Protein AF-A0A7X8WSR8-F1 (afdb_monomer_lite)

Secondary structure (DSSP, 8-state):
-HHHHHHHHHHHHHHT-HHHHHHHHHHHHHHHHHHHHHHHHS-----HHHHHTS-GGGGHHHHHHHHHHHHHHHHHHHH-HHHHHHHHHHHHHHHHHHHHHHTGGG-------HHHHHHHHHHHHHHHHHHHH-------S-PPPPTHHHHHHHHHHHHH-

pLDDT: mean 84.61, std 9.64, range [49.31, 95.44]

Sequence (161 aa):
MPSQSAINNRLRSAVASPWVMATISFLVGTLCLAILTWATVGTMGFDRNHLATQPGWLWIGGLVGVVAMTTTVLLLPIIGALYSTALNLTAQVLTTMTIDQFGWFGVEIYEASAWRLVGALIVLSAALLAVVGGYRRPRLDHASPSPIWYLVGLGVGICFG

Foldseek 3Di:
DLVVLVVLLVQCVVVVHLLVSLVVVVVVVVVVVVVVCCVPVVDPDDDPVVVVPDDPCVVVLVVLVSLLSSLLSVLCVQLHNQLLVLLLQLLQLVLVQVCQCVVPPVHHRDNCDPVSVVVSVVSVVVSVCCNVVVPDDPDDPDPRHDCVSSVSSSVSSNSVD

Structure (mmCIF, N/CA/C/O backbone):
data_AF-A0A7X8WSR8-F1
#
_entry.id   AF-A0A7X8WSR8-F1
#
loop_
_atom_site.group_PDB
_atom_site.id
_atom_site.type_symbol
_atom_site.label_atom_id
_atom_site.label_alt_id
_atom_site.label_comp_id
_atom_site.label_asym_id
_atom_site.label_entity_id
_atom_site.label_seq_id
_atom_site.pdbx_PDB_ins_code
_atom_site.Cartn_x
_atom_site.Cartn_y
_atom_site.Cartn_z
_atom_site.occupancy
_atom_site.B_iso_or_equiv
_atom_site.auth_seq_id
_atom_site.auth_comp_id
_atom_site.auth_asym_id
_atom_site.auth_atom_id
_atom_site.pdbx_PDB_model_num
ATOM 1 N N . MET A 1 1 ? 2.398 6.515 -3.362 1.00 54.62 1 MET A N 1
ATOM 2 C CA . MET A 1 1 ? 3.412 7.339 -2.662 1.00 54.62 1 MET A CA 1
ATOM 3 C C . MET A 1 1 ? 4.745 7.308 -3.414 1.00 54.62 1 MET A C 1
ATOM 5 O O . MET A 1 1 ? 5.629 6.542 -3.045 1.00 54.62 1 MET A O 1
ATOM 9 N N . PRO A 1 2 ? 4.905 8.102 -4.490 1.00 68.19 2 PRO A N 1
ATOM 10 C CA . PRO A 1 2 ? 6.088 8.029 -5.358 1.00 68.19 2 PRO A CA 1
ATOM 11 C C . PRO A 1 2 ? 7.399 8.354 -4.625 1.00 68.19 2 PRO A C 1
ATOM 13 O O . PRO A 1 2 ? 8.418 7.719 -4.885 1.00 68.19 2 PRO A O 1
ATOM 16 N N . SER A 1 3 ? 7.364 9.271 -3.655 1.00 80.69 3 SER A N 1
ATOM 17 C CA . SER A 1 3 ? 8.500 9.603 -2.787 1.00 80.69 3 SER A CA 1
ATOM 18 C C . SER A 1 3 ? 8.951 8.412 -1.933 1.00 80.69 3 SER A C 1
ATOM 20 O O . SER A 1 3 ? 10.123 8.045 -1.961 1.00 80.69 3 SER A O 1
ATOM 22 N N . GLN A 1 4 ? 8.023 7.753 -1.233 1.00 79.19 4 GLN A N 1
ATOM 23 C CA . GLN A 1 4 ? 8.313 6.574 -0.410 1.00 79.19 4 GLN A CA 1
ATOM 24 C C . GLN A 1 4 ? 8.853 5.416 -1.258 1.00 79.19 4 GLN A C 1
ATOM 26 O O . GLN A 1 4 ? 9.846 4.791 -0.893 1.00 79.19 4 GLN A O 1
ATOM 31 N N . SER A 1 5 ? 8.255 5.161 -2.426 1.00 78.50 5 SER A N 1
ATOM 32 C CA . SER A 1 5 ? 8.746 4.143 -3.358 1.00 78.50 5 SER A CA 1
ATOM 33 C C . SER A 1 5 ? 10.152 4.462 -3.872 1.00 78.50 5 SER A C 1
ATOM 35 O O . SER A 1 5 ? 10.953 3.542 -4.023 1.00 78.50 5 SER A O 1
ATOM 37 N N . ALA A 1 6 ? 10.489 5.734 -4.111 1.00 82.94 6 ALA A N 1
ATOM 38 C CA . ALA A 1 6 ? 11.833 6.142 -4.521 1.00 82.94 6 ALA A CA 1
ATOM 39 C C . ALA A 1 6 ? 12.869 5.958 -3.397 1.00 82.94 6 ALA A C 1
ATOM 41 O O . ALA A 1 6 ? 13.939 5.398 -3.641 1.00 82.94 6 ALA A O 1
ATOM 42 N N . ILE A 1 7 ? 12.539 6.366 -2.166 1.00 88.12 7 ILE A N 1
ATOM 43 C CA . ILE A 1 7 ? 13.395 6.183 -0.981 1.00 88.12 7 ILE A CA 1
ATOM 44 C C . ILE A 1 7 ? 13.635 4.691 -0.725 1.00 88.12 7 ILE A C 1
ATOM 46 O O . ILE A 1 7 ? 14.783 4.257 -0.637 1.00 88.12 7 ILE A O 1
ATOM 50 N N . ASN A 1 8 ? 12.569 3.888 -0.699 1.00 88.12 8 ASN A N 1
ATOM 51 C CA . ASN A 1 8 ? 12.655 2.442 -0.502 1.00 88.12 8 ASN A CA 1
ATOM 52 C C . ASN A 1 8 ? 13.433 1.750 -1.626 1.00 88.12 8 ASN A C 1
ATOM 54 O O . ASN A 1 8 ? 14.170 0.806 -1.363 1.00 88.12 8 ASN A O 1
ATOM 58 N N . ASN A 1 9 ? 13.333 2.222 -2.873 1.00 86.31 9 ASN A N 1
ATOM 59 C CA . ASN A 1 9 ? 14.165 1.693 -3.954 1.00 86.31 9 ASN A CA 1
ATOM 60 C C . ASN A 1 9 ? 15.649 2.011 -3.755 1.00 86.31 9 ASN A C 1
ATOM 62 O O . ASN A 1 9 ? 16.481 1.136 -3.978 1.00 86.31 9 ASN A O 1
ATOM 66 N N . ARG A 1 10 ? 16.002 3.217 -3.293 1.00 89.94 10 ARG A N 1
ATOM 67 C CA . ARG A 1 10 ? 17.402 3.527 -2.961 1.00 89.94 10 ARG A CA 1
ATOM 68 C C . ARG A 1 10 ? 17.918 2.672 -1.809 1.00 89.94 10 ARG A C 1
ATOM 70 O O . ARG A 1 10 ? 19.016 2.134 -1.916 1.00 89.94 10 ARG A O 1
ATOM 77 N N . LEU A 1 11 ? 17.121 2.499 -0.755 1.00 89.94 11 LEU A N 1
ATOM 78 C CA . LEU A 1 11 ? 17.473 1.627 0.365 1.00 89.94 11 LEU A CA 1
ATOM 79 C C . LEU A 1 11 ? 17.640 0.174 -0.094 1.00 89.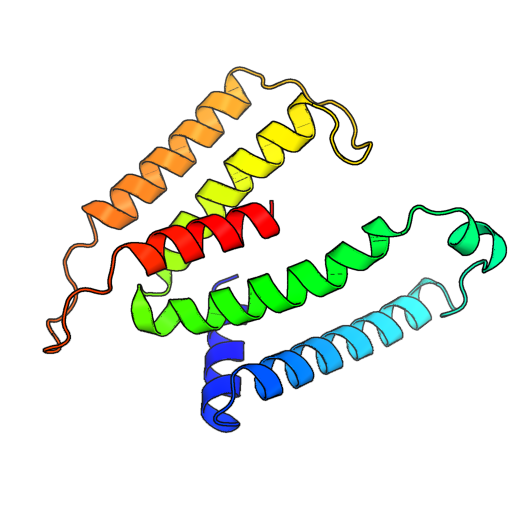94 11 LEU A C 1
ATOM 81 O O . LEU A 1 11 ? 18.632 -0.459 0.249 1.00 89.94 11 LEU A O 1
ATOM 85 N N . ARG A 1 12 ? 16.728 -0.328 -0.937 1.00 91.06 12 ARG A N 1
ATOM 86 C CA . ARG A 1 12 ? 16.826 -1.655 -1.564 1.00 91.06 12 ARG A CA 1
ATOM 87 C C . ARG A 1 12 ? 18.142 -1.824 -2.312 1.00 91.06 12 ARG A C 1
ATOM 89 O O . ARG A 1 12 ? 18.777 -2.861 -2.151 1.00 91.06 12 ARG A O 1
ATOM 96 N N . SER A 1 13 ? 18.541 -0.841 -3.117 1.00 90.62 13 SER A N 1
ATOM 97 C CA . SER A 1 13 ? 19.813 -0.891 -3.844 1.00 90.62 13 SER A CA 1
ATOM 98 C C . SER A 1 13 ? 21.017 -0.894 -2.902 1.00 90.62 13 SER A C 1
ATOM 100 O O . SER A 1 13 ? 21.976 -1.610 -3.163 1.00 90.62 13 SER A O 1
ATOM 102 N N . ALA A 1 14 ? 20.960 -0.148 -1.794 1.00 93.81 14 ALA A N 1
ATOM 103 C CA . ALA A 1 14 ? 22.043 -0.088 -0.812 1.00 93.81 14 ALA A CA 1
ATOM 104 C C . ALA A 1 14 ? 22.236 -1.406 -0.041 1.00 93.81 14 ALA A C 1
ATOM 106 O O . ALA A 1 14 ? 23.368 -1.789 0.236 1.00 93.81 14 ALA A O 1
ATOM 107 N N . VAL A 1 15 ? 21.148 -2.112 0.288 1.00 94.06 15 VAL A N 1
ATOM 108 C CA . VAL A 1 15 ? 21.195 -3.374 1.058 1.00 94.06 15 VAL A CA 1
ATOM 109 C C . VAL A 1 15 ? 21.126 -4.631 0.183 1.00 94.06 15 VAL A C 1
ATOM 111 O O . VAL A 1 15 ? 21.076 -5.741 0.707 1.00 94.06 15 VAL A O 1
ATOM 114 N N . ALA A 1 16 ? 21.072 -4.466 -1.144 1.00 91.25 16 ALA A N 1
ATOM 115 C CA . ALA A 1 16 ? 20.984 -5.522 -2.160 1.00 91.25 16 ALA A CA 1
ATOM 116 C C . ALA A 1 16 ? 19.861 -6.568 -1.953 1.00 91.25 16 ALA A C 1
ATOM 118 O O . ALA A 1 16 ? 19.887 -7.640 -2.555 1.00 91.25 16 ALA A O 1
ATOM 119 N N . SER A 1 17 ? 18.849 -6.273 -1.130 1.00 88.62 17 SER A N 1
ATOM 120 C CA . SER A 1 17 ? 17.766 -7.207 -0.807 1.00 88.62 17 SER A CA 1
ATOM 121 C C . SER A 1 17 ? 16.436 -6.478 -0.577 1.00 88.62 17 SER A C 1
ATOM 123 O O . SER A 1 17 ? 16.365 -5.575 0.262 1.00 88.62 17 SER A O 1
ATOM 125 N N . PRO A 1 18 ? 15.351 -6.862 -1.281 1.00 85.94 18 PRO A N 1
ATOM 126 C CA . PRO A 1 18 ? 14.026 -6.288 -1.052 1.00 85.94 18 PRO A CA 1
ATOM 127 C C . PRO A 1 18 ? 13.469 -6.654 0.331 1.00 85.94 18 PRO A C 1
ATOM 129 O O . PRO A 1 18 ? 12.771 -5.846 0.932 1.00 85.94 18 PRO A O 1
ATOM 132 N N . TRP A 1 19 ? 13.819 -7.825 0.869 1.00 89.75 19 TRP A N 1
ATOM 133 C CA . TRP A 1 19 ? 13.356 -8.277 2.182 1.00 89.75 19 TRP A CA 1
ATOM 134 C C . TRP A 1 19 ? 14.008 -7.486 3.314 1.00 89.75 19 TRP A C 1
ATOM 136 O O . TRP A 1 19 ? 13.316 -6.997 4.198 1.00 89.75 19 TRP A O 1
ATOM 146 N N . VAL A 1 20 ? 15.330 -7.284 3.245 1.00 91.69 20 VAL A N 1
ATOM 147 C CA . VAL A 1 20 ? 16.067 -6.486 4.242 1.00 91.69 20 VAL A CA 1
ATOM 148 C C . VAL A 1 20 ? 15.603 -5.032 4.214 1.00 91.69 20 VAL A C 1
ATOM 150 O O . VAL A 1 20 ? 15.383 -4.437 5.266 1.00 91.69 20 VAL A O 1
ATOM 153 N N . MET A 1 21 ? 15.384 -4.474 3.019 1.00 92.50 21 MET A N 1
ATOM 154 C CA . MET A 1 21 ? 14.807 -3.139 2.869 1.00 92.50 21 MET A CA 1
ATOM 155 C C . MET A 1 21 ? 13.430 -3.038 3.524 1.00 92.50 21 MET A C 1
ATOM 157 O O . MET A 1 21 ? 13.211 -2.114 4.304 1.00 92.50 21 MET A O 1
ATOM 161 N N . ALA A 1 22 ? 12.528 -3.989 3.253 1.00 89.88 22 ALA A N 1
ATOM 162 C CA . ALA A 1 22 ? 11.201 -3.992 3.856 1.00 89.88 22 ALA A CA 1
ATOM 163 C C . ALA A 1 22 ? 11.297 -4.056 5.386 1.00 89.88 22 ALA A C 1
ATOM 165 O O . ALA A 1 22 ? 10.700 -3.218 6.057 1.00 89.88 22 ALA A O 1
ATOM 166 N N . THR A 1 23 ? 12.116 -4.956 5.939 1.00 91.62 23 THR A N 1
ATOM 167 C CA . THR A 1 23 ? 12.337 -5.063 7.389 1.00 91.62 23 THR A CA 1
ATOM 168 C C . THR A 1 23 ? 12.813 -3.745 7.996 1.00 91.62 23 THR A C 1
ATOM 170 O O . THR A 1 23 ? 12.245 -3.305 8.992 1.00 91.62 23 THR A O 1
ATOM 173 N N . ILE A 1 24 ? 13.806 -3.079 7.395 1.00 92.88 24 ILE A N 1
ATOM 174 C CA . ILE A 1 24 ? 14.311 -1.790 7.892 1.00 92.88 24 ILE A CA 1
ATOM 175 C C . ILE A 1 24 ? 13.215 -0.721 7.832 1.00 92.88 24 ILE A C 1
ATOM 177 O O . ILE A 1 24 ? 12.981 -0.032 8.824 1.00 92.88 24 ILE A O 1
ATOM 181 N N . SER A 1 25 ? 12.515 -0.590 6.703 1.00 90.12 25 SER A N 1
ATOM 182 C CA . SER A 1 25 ? 11.472 0.426 6.541 1.00 90.12 25 SER A CA 1
ATOM 183 C C . SER A 1 25 ? 10.301 0.218 7.505 1.00 90.12 25 SER A C 1
ATOM 185 O O . SER A 1 25 ? 9.833 1.183 8.112 1.00 90.12 25 SER A O 1
ATOM 187 N N . PHE A 1 26 ? 9.851 -1.026 7.696 1.00 90.69 26 PHE A N 1
ATOM 188 C CA . PHE A 1 26 ? 8.804 -1.349 8.667 1.00 90.69 26 PHE A CA 1
ATOM 189 C C . PHE A 1 26 ? 9.283 -1.170 10.107 1.00 90.69 26 PHE A C 1
ATOM 191 O O . PHE A 1 26 ? 8.511 -0.682 10.927 1.00 90.69 26 PHE A O 1
ATOM 198 N N . LEU A 1 27 ? 10.540 -1.486 10.426 1.00 94.25 27 LEU A N 1
ATOM 199 C CA . LEU A 1 27 ? 11.098 -1.265 11.760 1.00 94.25 27 LEU A CA 1
ATOM 200 C C . LEU A 1 27 ? 11.146 0.228 12.103 1.00 94.25 27 LEU A C 1
ATOM 202 O O . LEU A 1 27 ? 10.655 0.625 13.155 1.00 94.25 27 LEU A O 1
ATOM 206 N N . VAL A 1 28 ? 11.673 1.063 11.203 1.00 94.31 28 VAL A N 1
ATOM 207 C CA . VAL A 1 28 ? 11.721 2.523 11.394 1.00 94.31 28 VAL A CA 1
ATOM 208 C C . VAL A 1 28 ? 10.310 3.098 11.530 1.00 94.31 28 VAL A C 1
ATOM 210 O O . VAL A 1 28 ? 10.057 3.893 12.434 1.00 94.31 28 VAL A O 1
ATOM 213 N N . GLY A 1 29 ? 9.373 2.659 10.681 1.00 91.94 29 GLY A N 1
ATOM 214 C CA . GLY A 1 29 ? 7.966 3.048 10.781 1.00 91.94 29 GLY A CA 1
ATOM 215 C C . GLY A 1 29 ? 7.331 2.630 12.109 1.00 91.94 29 GLY A C 1
ATOM 216 O O . GLY A 1 29 ? 6.670 3.441 12.749 1.00 91.94 29 GLY A O 1
ATOM 217 N N . THR A 1 30 ? 7.593 1.405 12.566 1.00 93.12 30 THR A N 1
ATOM 218 C CA . THR A 1 30 ? 7.077 0.868 13.835 1.00 93.12 30 THR A CA 1
ATOM 219 C C . THR A 1 30 ? 7.637 1.624 15.035 1.00 93.12 30 THR A C 1
ATOM 221 O O . THR A 1 30 ? 6.882 1.960 15.940 1.00 93.12 30 THR A O 1
ATOM 224 N N . LEU A 1 31 ? 8.934 1.944 15.043 1.00 95.44 31 LEU A N 1
ATOM 225 C CA . LEU A 1 31 ? 9.552 2.737 16.111 1.00 95.44 31 LEU A CA 1
ATOM 226 C C . LEU A 1 31 ? 8.980 4.157 16.158 1.00 95.44 31 LEU A C 1
ATOM 228 O O . LEU A 1 31 ? 8.655 4.650 17.234 1.00 95.44 31 LEU A O 1
ATOM 232 N N . CYS A 1 32 ? 8.812 4.795 14.997 1.00 95.00 32 CYS A N 1
ATOM 233 C CA . CYS A 1 32 ? 8.180 6.109 14.906 1.00 95.00 32 CYS A CA 1
ATOM 234 C C . CYS A 1 32 ? 6.744 6.070 15.450 1.00 95.00 32 CYS A C 1
ATOM 236 O O . CYS A 1 32 ? 6.384 6.883 16.300 1.00 95.00 32 CYS A O 1
ATOM 238 N N . LEU A 1 33 ? 5.950 5.079 15.027 1.00 92.56 33 LEU A N 1
ATOM 239 C CA . LEU A 1 33 ? 4.593 4.873 15.530 1.00 92.56 33 LEU A CA 1
ATOM 240 C C . LEU A 1 33 ? 4.580 4.624 17.039 1.00 92.56 33 LEU A C 1
ATOM 242 O O . LEU A 1 33 ? 3.793 5.252 17.730 1.00 92.56 33 LEU A O 1
ATOM 246 N N . ALA A 1 34 ? 5.478 3.794 17.570 1.00 93.56 34 ALA A N 1
ATOM 247 C CA . ALA A 1 34 ? 5.564 3.530 19.003 1.00 93.56 34 ALA A CA 1
ATOM 248 C C . ALA A 1 34 ? 5.846 4.810 19.809 1.00 93.56 34 ALA A C 1
ATOM 250 O O . ALA A 1 34 ? 5.191 5.056 20.823 1.00 93.56 34 ALA A O 1
ATOM 251 N N . ILE A 1 35 ? 6.772 5.655 19.339 1.00 94.75 35 ILE A N 1
ATOM 252 C CA . ILE A 1 35 ? 7.067 6.955 19.960 1.00 94.75 35 ILE A CA 1
ATOM 253 C C . ILE A 1 35 ? 5.834 7.860 19.916 1.00 94.75 35 ILE A C 1
ATOM 255 O O . ILE A 1 35 ? 5.473 8.442 20.936 1.00 94.75 35 ILE A O 1
ATOM 259 N N . LEU A 1 36 ? 5.169 7.964 18.762 1.00 94.38 36 LEU A N 1
ATOM 260 C CA . LEU A 1 36 ? 3.973 8.794 18.607 1.00 94.38 36 LEU A CA 1
ATOM 261 C C . LEU A 1 36 ? 2.815 8.299 19.479 1.00 94.38 36 LEU A C 1
ATOM 263 O O . LEU A 1 36 ? 2.162 9.107 20.135 1.00 94.38 36 LEU A O 1
ATOM 267 N N . THR A 1 37 ? 2.580 6.989 19.541 1.00 93.88 37 THR A N 1
ATOM 268 C CA . THR A 1 37 ? 1.571 6.382 20.418 1.00 93.88 37 THR A CA 1
ATOM 269 C C . THR A 1 37 ? 1.875 6.693 21.875 1.00 93.88 37 THR A C 1
ATOM 271 O O . THR A 1 37 ? 0.990 7.137 22.599 1.00 93.88 37 THR A O 1
ATOM 274 N N . TRP A 1 38 ? 3.126 6.539 22.308 1.00 94.12 38 TRP A N 1
ATOM 275 C CA . TRP A 1 38 ? 3.502 6.879 23.676 1.00 94.12 38 TRP A CA 1
ATOM 276 C C . TRP A 1 38 ? 3.340 8.378 23.965 1.00 94.12 38 TRP A C 1
ATOM 278 O O . TRP A 1 38 ? 2.791 8.738 24.999 1.00 94.12 38 TRP A O 1
ATOM 288 N N . ALA A 1 39 ? 3.732 9.254 23.038 1.00 94.62 39 ALA A N 1
ATOM 289 C CA . ALA A 1 39 ? 3.618 10.703 23.203 1.00 94.62 39 ALA A CA 1
ATOM 290 C C . ALA A 1 39 ? 2.163 11.210 23.222 1.00 94.62 39 ALA A C 1
ATOM 292 O O . ALA A 1 39 ? 1.884 12.229 23.848 1.00 94.62 39 ALA A O 1
ATOM 293 N N . THR A 1 40 ? 1.245 10.527 22.532 1.00 93.00 40 THR A N 1
ATOM 294 C CA . THR A 1 40 ? -0.163 10.953 22.397 1.00 93.00 40 THR A CA 1
ATOM 295 C C . THR A 1 40 ? -1.102 10.260 23.380 1.00 93.00 40 THR A C 1
ATOM 297 O O . THR A 1 40 ? -1.992 10.903 23.927 1.00 93.00 40 THR A O 1
ATOM 300 N N . VAL A 1 41 ? -0.909 8.962 23.620 1.00 91.50 41 VAL A N 1
ATOM 301 C CA . VAL A 1 41 ? -1.777 8.123 24.465 1.00 91.50 41 VAL A CA 1
ATOM 302 C C . VAL A 1 41 ? -1.164 7.898 25.854 1.00 91.50 41 VAL A C 1
ATOM 304 O O . VAL A 1 41 ? -1.870 7.547 26.795 1.00 91.50 41 VAL A O 1
ATOM 307 N N . GLY A 1 42 ? 0.149 8.089 26.018 1.00 87.06 42 GLY A N 1
ATOM 308 C CA . GLY A 1 42 ? 0.861 7.895 27.289 1.00 87.06 42 GLY A CA 1
ATOM 309 C C . GLY A 1 42 ? 1.156 6.432 27.640 1.00 87.06 42 GLY A C 1
ATOM 310 O O . GLY A 1 42 ? 1.868 6.155 28.604 1.00 87.06 42 GLY A O 1
ATOM 311 N N . THR A 1 43 ? 0.640 5.475 26.866 1.00 85.12 43 THR A N 1
ATOM 312 C CA . THR A 1 43 ? 0.814 4.038 27.096 1.00 85.12 43 THR A CA 1
ATOM 313 C C . THR A 1 43 ? 0.887 3.276 25.775 1.00 85.12 43 THR A C 1
ATOM 315 O O . THR A 1 43 ? 0.229 3.630 24.802 1.00 85.12 43 THR A O 1
ATOM 318 N N . MET A 1 44 ? 1.702 2.217 25.748 1.00 80.38 44 MET A N 1
ATOM 319 C CA . MET A 1 44 ? 1.707 1.211 24.672 1.00 80.38 44 MET A CA 1
ATOM 320 C C . MET A 1 44 ? 0.820 0.002 25.014 1.00 80.38 44 MET A C 1
ATOM 322 O O . MET A 1 44 ? 0.713 -0.942 24.233 1.00 80.38 44 MET A O 1
ATOM 326 N N . GLY A 1 45 ? 0.236 -0.006 26.215 1.00 77.19 45 GLY A N 1
ATOM 327 C CA . GLY A 1 45 ? -0.652 -1.059 26.673 1.00 77.19 45 GLY A CA 1
ATOM 328 C C . GLY A 1 45 ? -2.008 -0.978 25.984 1.00 77.19 45 GLY A C 1
ATOM 329 O O . GLY A 1 45 ? -2.569 0.098 25.808 1.00 77.19 45 GLY A O 1
ATOM 330 N N . PHE A 1 46 ? -2.540 -2.141 25.639 1.00 81.38 46 PHE A N 1
ATOM 331 C CA . PHE A 1 46 ? -3.905 -2.330 25.163 1.00 81.38 46 PHE A CA 1
ATOM 332 C C . PHE A 1 46 ? -4.658 -3.230 26.146 1.00 81.38 46 PHE A C 1
ATOM 334 O O . PHE A 1 46 ? -4.048 -4.034 26.860 1.00 81.38 46 PHE A O 1
ATOM 341 N N . ASP A 1 47 ? -5.985 -3.114 26.177 1.00 85.50 47 ASP A N 1
ATOM 342 C CA . ASP A 1 47 ? -6.819 -4.035 26.943 1.00 85.50 47 ASP A CA 1
ATOM 343 C C . ASP A 1 47 ? -6.747 -5.434 26.312 1.00 85.50 47 ASP A C 1
ATOM 345 O O . ASP A 1 47 ? -7.276 -5.693 25.227 1.00 85.50 47 ASP A O 1
ATOM 349 N N . ARG A 1 48 ? -6.053 -6.345 27.001 1.00 84.62 48 ARG A N 1
ATOM 350 C CA . ARG A 1 48 ? -5.848 -7.726 26.549 1.00 84.62 48 ARG A CA 1
ATOM 351 C C . ARG A 1 48 ? -7.163 -8.491 26.433 1.00 84.62 48 ARG A C 1
ATOM 353 O O . ARG A 1 48 ? -7.280 -9.329 25.544 1.00 84.62 48 ARG A O 1
ATOM 360 N N . ASN A 1 49 ? -8.136 -8.196 27.296 1.00 86.38 49 ASN A N 1
ATOM 361 C CA . ASN A 1 49 ? -9.430 -8.872 27.287 1.00 86.38 49 ASN A CA 1
ATOM 362 C C . ASN A 1 49 ? -10.252 -8.431 26.079 1.00 86.38 49 ASN A C 1
ATOM 364 O O . ASN A 1 49 ? -10.867 -9.265 25.422 1.00 86.38 49 ASN A O 1
ATOM 368 N N . HIS A 1 50 ? -10.205 -7.140 25.749 1.00 86.75 50 HIS A N 1
ATOM 369 C CA . HIS A 1 50 ? -10.851 -6.625 24.548 1.00 86.75 50 HIS A CA 1
ATOM 370 C C . HIS A 1 50 ? -10.191 -7.150 23.269 1.00 86.75 50 HIS A C 1
ATOM 372 O O . HIS A 1 50 ? -10.879 -7.522 22.328 1.00 86.75 50 HIS A O 1
ATOM 378 N N . LEU A 1 51 ? -8.859 -7.228 23.222 1.00 86.62 51 LEU A N 1
ATOM 379 C CA . LEU A 1 51 ? -8.157 -7.722 22.038 1.00 86.62 51 LEU A CA 1
ATOM 380 C C . LEU A 1 51 ? -8.414 -9.217 21.784 1.00 86.62 51 LEU A C 1
ATOM 382 O O . LEU A 1 51 ? -8.502 -9.636 20.633 1.00 86.62 51 LEU A O 1
ATOM 386 N N . ALA A 1 52 ? -8.561 -10.015 22.847 1.00 85.81 52 ALA A N 1
ATOM 387 C CA . ALA A 1 52 ? -8.829 -11.449 22.747 1.00 85.81 52 ALA A CA 1
ATOM 388 C C . ALA A 1 52 ? -10.210 -11.780 22.152 1.00 85.81 52 ALA A C 1
ATOM 390 O O . ALA A 1 52 ? -10.406 -12.895 21.672 1.00 85.81 52 ALA A O 1
ATOM 391 N N . THR A 1 53 ? -11.159 -10.837 22.172 1.00 89.12 53 THR A N 1
ATOM 392 C CA . THR A 1 53 ? -12.492 -11.015 21.575 1.00 89.12 53 THR A CA 1
ATOM 393 C C . THR A 1 53 ? -12.577 -10.523 20.131 1.00 89.12 53 THR A C 1
ATOM 395 O O . THR A 1 53 ? -13.582 -10.774 19.465 1.00 89.12 53 THR A O 1
ATOM 398 N N . GLN A 1 54 ? -11.534 -9.860 19.620 1.00 89.19 54 GLN A N 1
ATOM 399 C CA . GLN A 1 54 ? -11.495 -9.385 18.240 1.00 89.19 54 GLN A CA 1
ATOM 400 C C . GLN A 1 54 ? -11.184 -10.519 17.256 1.00 89.19 54 GLN A C 1
ATOM 402 O O . GLN A 1 54 ? -10.430 -11.445 17.575 1.00 89.19 54 GLN A O 1
ATOM 407 N N . PRO A 1 55 ? -11.727 -10.465 16.030 1.00 88.19 55 PRO A N 1
ATOM 408 C CA . PRO A 1 55 ? -11.517 -11.530 15.069 1.00 88.19 55 PRO A CA 1
ATOM 409 C C . PRO A 1 55 ? -10.075 -11.546 14.539 1.00 88.19 55 PRO A C 1
ATOM 411 O O . PRO A 1 55 ? -9.455 -10.517 14.281 1.00 88.19 55 PRO A O 1
ATOM 414 N N . GLY A 1 56 ? -9.532 -12.747 14.323 1.00 84.38 56 GLY A N 1
ATOM 415 C CA . GLY A 1 56 ? -8.120 -12.930 13.960 1.00 84.38 56 GLY A CA 1
ATOM 416 C C . GLY A 1 56 ? -7.701 -12.306 12.620 1.00 84.38 56 GLY A C 1
ATOM 417 O O . GLY A 1 56 ? -6.513 -12.083 12.396 1.00 84.38 56 GLY A O 1
ATOM 418 N N . TRP A 1 57 ? -8.648 -11.981 11.735 1.00 85.25 57 TRP A N 1
ATOM 419 C CA . TRP A 1 57 ? -8.336 -11.347 10.453 1.00 85.25 57 TRP A CA 1
ATOM 420 C C . TRP A 1 57 ? -7.809 -9.912 10.599 1.00 85.25 57 TRP A C 1
ATOM 422 O O . TRP A 1 57 ? -7.134 -9.444 9.684 1.00 85.25 57 TRP A O 1
ATOM 432 N N . LEU A 1 58 ? -8.011 -9.237 11.742 1.00 85.56 58 LEU A N 1
ATOM 433 C CA . LEU A 1 58 ? -7.439 -7.901 11.993 1.00 85.56 58 LEU A CA 1
ATOM 434 C C . LEU A 1 58 ? -5.908 -7.897 11.848 1.00 85.56 58 LEU A C 1
ATOM 436 O O . LEU A 1 58 ? -5.318 -6.921 11.388 1.00 85.56 58 LEU A O 1
ATOM 440 N N . TRP A 1 59 ? -5.260 -9.012 12.184 1.00 85.00 59 TRP A N 1
ATOM 441 C CA . TRP A 1 59 ? -3.805 -9.161 12.112 1.00 85.00 59 TRP A CA 1
ATOM 442 C C . TRP A 1 59 ? -3.278 -9.310 10.681 1.00 85.00 59 TRP A C 1
ATOM 444 O O . TRP A 1 59 ? -2.091 -9.093 10.428 1.00 85.00 59 TRP A O 1
ATOM 454 N N . ILE A 1 60 ? -4.150 -9.642 9.726 1.00 87.50 60 ILE A N 1
ATOM 455 C CA . ILE A 1 60 ? -3.780 -9.833 8.320 1.00 87.50 60 ILE A CA 1
ATOM 456 C C . ILE A 1 60 ? -3.385 -8.499 7.673 1.00 87.50 60 ILE A C 1
ATOM 458 O O . ILE A 1 60 ? -2.536 -8.492 6.783 1.00 87.50 60 ILE A O 1
ATOM 462 N N . GLY A 1 61 ? -3.901 -7.364 8.161 1.00 83.94 61 GLY A N 1
ATOM 463 C CA . GLY A 1 61 ? -3.587 -6.041 7.610 1.00 83.94 61 GLY A CA 1
ATOM 464 C C . GLY A 1 61 ? -2.083 -5.738 7.574 1.00 83.94 61 GLY A C 1
ATOM 465 O O . GLY A 1 61 ? -1.570 -5.246 6.568 1.00 83.94 61 GLY A O 1
ATOM 466 N N . GLY A 1 62 ? -1.345 -6.121 8.622 1.00 83.38 62 GLY A N 1
ATOM 467 C CA . GLY A 1 62 ? 0.113 -5.963 8.661 1.00 83.38 62 GLY A CA 1
ATOM 468 C C . GLY A 1 62 ? 0.832 -6.812 7.606 1.00 83.38 62 GLY A C 1
ATOM 469 O O . GLY A 1 62 ? 1.727 -6.321 6.918 1.00 83.38 62 GLY A O 1
ATOM 470 N N . LEU A 1 63 ? 0.406 -8.068 7.428 1.00 85.38 63 LEU A N 1
ATOM 471 C CA . LEU A 1 63 ? 0.970 -8.978 6.423 1.00 85.38 63 LEU A CA 1
ATOM 472 C C . LEU A 1 63 ? 0.712 -8.476 4.999 1.00 85.38 63 LEU A C 1
ATOM 474 O O . LEU A 1 63 ? 1.628 -8.447 4.173 1.00 85.38 63 LEU A O 1
ATOM 478 N N . VAL A 1 64 ? -0.517 -8.031 4.729 1.00 85.75 64 VAL A N 1
ATOM 479 C CA . VAL A 1 64 ? -0.913 -7.451 3.440 1.00 85.75 64 VAL A CA 1
ATOM 480 C C . VAL A 1 64 ? -0.070 -6.214 3.133 1.00 85.75 64 VAL A C 1
ATOM 482 O O . VAL A 1 64 ? 0.470 -6.103 2.032 1.00 85.75 64 VAL A O 1
ATOM 485 N N . GLY A 1 65 ? 0.154 -5.346 4.125 1.00 85.00 65 GLY A N 1
ATOM 486 C CA . GLY A 1 65 ? 1.020 -4.175 3.989 1.00 85.00 65 GLY A CA 1
ATOM 487 C C . GLY A 1 65 ? 2.454 -4.523 3.574 1.00 85.00 65 GLY A C 1
ATOM 488 O O . GLY A 1 65 ? 3.006 -3.885 2.673 1.00 85.00 65 GLY A O 1
ATOM 489 N N . VAL A 1 66 ? 3.057 -5.557 4.174 1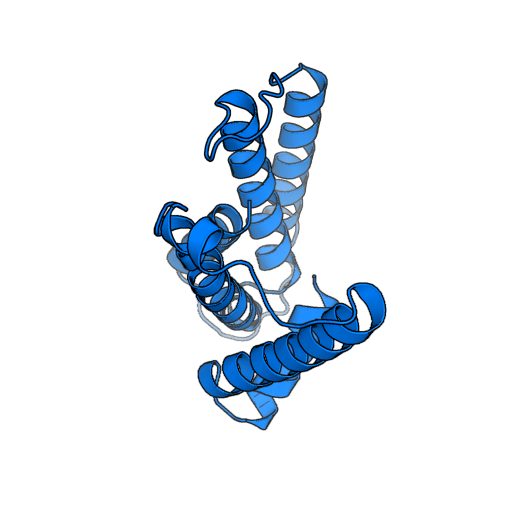.00 85.19 66 VAL A N 1
ATOM 490 C CA . VAL A 1 66 ? 4.425 -6.003 3.837 1.00 85.19 66 VAL A CA 1
ATOM 491 C C . VAL A 1 66 ? 4.511 -6.503 2.394 1.00 85.19 66 VAL A C 1
ATOM 493 O O . VAL A 1 66 ? 5.411 -6.094 1.648 1.00 85.19 66 VAL A O 1
ATOM 496 N N . VAL A 1 67 ? 3.571 -7.357 1.980 1.00 85.50 67 VAL A N 1
ATOM 497 C CA . VAL A 1 67 ? 3.529 -7.912 0.617 1.00 85.50 67 VAL A CA 1
ATOM 498 C C . VAL A 1 67 ? 3.318 -6.796 -0.403 1.00 85.50 67 VAL A C 1
ATOM 500 O O . VAL A 1 67 ? 4.059 -6.699 -1.387 1.00 85.50 67 VAL A O 1
ATOM 503 N N . ALA A 1 68 ? 2.359 -5.911 -0.151 1.00 82.38 68 ALA A N 1
ATOM 504 C CA . ALA A 1 68 ? 1.986 -4.854 -1.075 1.00 82.38 68 ALA A CA 1
ATOM 505 C C . ALA A 1 68 ? 3.103 -3.800 -1.224 1.00 82.38 68 ALA A C 1
ATOM 507 O O . ALA A 1 68 ? 3.434 -3.385 -2.344 1.00 82.38 68 ALA A O 1
ATOM 508 N N . MET A 1 69 ? 3.770 -3.425 -0.125 1.00 84.12 69 MET A N 1
ATOM 509 C CA . MET A 1 69 ? 4.926 -2.524 -0.161 1.00 84.12 69 MET A CA 1
ATOM 510 C C . MET A 1 69 ? 6.103 -3.139 -0.925 1.00 84.12 69 MET A C 1
ATOM 512 O O . MET A 1 69 ? 6.656 -2.493 -1.821 1.00 84.12 69 MET A O 1
ATOM 516 N N . THR A 1 70 ? 6.487 -4.373 -0.591 1.00 85.00 70 THR A N 1
ATOM 517 C CA . THR A 1 70 ? 7.619 -5.053 -1.241 1.00 85.00 70 THR A CA 1
ATOM 518 C C . THR A 1 70 ? 7.380 -5.163 -2.741 1.00 85.00 70 THR A C 1
ATOM 520 O O . THR A 1 70 ? 8.240 -4.796 -3.544 1.00 85.00 70 THR A O 1
ATOM 523 N N . THR A 1 71 ? 6.174 -5.568 -3.131 1.00 83.94 71 THR A N 1
ATOM 524 C CA . THR A 1 71 ? 5.801 -5.725 -4.537 1.00 83.94 71 THR A CA 1
ATOM 525 C C . THR A 1 71 ? 5.787 -4.385 -5.276 1.00 83.94 71 THR A C 1
ATOM 527 O O . THR A 1 71 ? 6.306 -4.303 -6.387 1.00 83.94 71 THR A O 1
ATOM 530 N N . THR A 1 72 ? 5.319 -3.298 -4.648 1.00 83.12 72 THR A N 1
ATOM 531 C CA . THR A 1 72 ? 5.394 -1.941 -5.229 1.00 83.12 72 THR A CA 1
ATOM 532 C C . THR A 1 72 ? 6.838 -1.531 -5.542 1.00 83.12 72 THR A C 1
ATOM 534 O O . THR A 1 72 ? 7.117 -0.942 -6.588 1.00 83.12 72 THR A O 1
ATOM 537 N N . VAL A 1 73 ? 7.782 -1.853 -4.653 1.00 84.31 73 VAL A N 1
ATOM 538 C CA . VAL A 1 73 ? 9.211 -1.563 -4.858 1.00 84.31 73 VAL A CA 1
ATOM 539 C C . VAL A 1 73 ? 9.803 -2.445 -5.965 1.00 84.31 73 VAL A C 1
ATOM 541 O O . VAL A 1 73 ? 10.626 -1.971 -6.748 1.00 84.31 73 VAL A O 1
ATOM 544 N N . LEU A 1 74 ? 9.376 -3.706 -6.069 1.00 84.19 74 LEU A N 1
ATOM 545 C CA . LEU A 1 74 ? 9.810 -4.636 -7.119 1.00 84.19 74 LEU A CA 1
ATOM 546 C C . LEU A 1 74 ? 9.283 -4.264 -8.512 1.00 84.19 74 LEU A C 1
ATOM 548 O O . LEU A 1 74 ? 10.017 -4.419 -9.486 1.00 84.19 74 LEU A O 1
ATOM 552 N N . LEU A 1 75 ? 8.060 -3.738 -8.605 1.00 83.06 75 LEU A N 1
ATOM 553 C CA . LEU A 1 75 ? 7.420 -3.334 -9.863 1.00 83.06 75 LEU A CA 1
ATOM 554 C C . LEU A 1 75 ? 8.066 -2.098 -10.497 1.00 83.06 75 LEU A C 1
ATOM 556 O O . LEU A 1 75 ? 8.107 -1.983 -11.725 1.00 83.06 75 LEU A O 1
ATOM 560 N N . LEU A 1 76 ? 8.607 -1.193 -9.673 1.00 81.69 76 LEU A N 1
ATOM 561 C CA . LEU A 1 76 ? 9.145 0.090 -10.125 1.00 81.69 76 LEU A CA 1
ATOM 562 C C . LEU A 1 76 ? 10.199 -0.033 -11.249 1.00 81.69 76 LEU A C 1
ATOM 564 O O . LEU A 1 76 ? 10.026 0.649 -12.259 1.00 81.69 76 LEU A O 1
ATOM 568 N N . PRO A 1 77 ? 11.245 -0.883 -11.153 1.00 76.25 77 PRO A N 1
ATOM 569 C CA . PRO A 1 77 ? 12.216 -1.060 -12.240 1.00 76.25 77 PRO A CA 1
ATOM 570 C C . PRO A 1 77 ? 11.681 -1.835 -13.458 1.00 76.25 77 PRO A C 1
ATOM 572 O O . PRO A 1 77 ? 12.282 -1.758 -14.524 1.00 76.25 77 PRO A O 1
ATOM 575 N N . ILE A 1 78 ? 10.575 -2.578 -13.327 1.00 80.62 78 ILE A N 1
ATOM 576 C CA . ILE A 1 78 ? 10.058 -3.466 -14.384 1.00 80.62 78 ILE A CA 1
ATOM 577 C C . ILE A 1 78 ? 9.114 -2.693 -15.313 1.00 80.62 78 ILE A C 1
ATOM 579 O O . ILE A 1 78 ? 9.340 -2.554 -16.522 1.00 80.62 78 ILE A O 1
ATOM 583 N N . ILE A 1 79 ? 8.039 -2.154 -14.739 1.00 79.19 79 ILE A N 1
ATOM 584 C CA . ILE A 1 79 ? 6.987 -1.470 -15.498 1.00 79.19 79 ILE A CA 1
ATOM 585 C C . ILE A 1 79 ? 7.097 0.058 -15.415 1.00 79.19 79 ILE A C 1
ATOM 587 O O . ILE A 1 79 ? 6.508 0.746 -16.244 1.00 79.19 79 ILE A O 1
ATOM 591 N N . GLY A 1 80 ? 7.925 0.599 -14.517 1.00 80.19 80 GLY A N 1
ATOM 592 C CA . GLY A 1 80 ? 8.123 2.037 -14.332 1.00 80.19 80 GLY A CA 1
ATOM 593 C C . GLY A 1 80 ? 7.218 2.627 -13.247 1.00 80.19 80 GLY A C 1
ATOM 594 O O . GLY A 1 80 ? 6.128 2.123 -12.965 1.00 80.19 80 GLY A O 1
ATOM 595 N N . ALA A 1 81 ? 7.670 3.725 -12.635 1.00 80.06 81 ALA A N 1
ATOM 596 C CA . ALA A 1 81 ? 6.995 4.348 -11.492 1.00 80.06 81 ALA A CA 1
ATOM 597 C C . ALA A 1 81 ? 5.591 4.880 -11.831 1.00 80.06 81 ALA A C 1
ATOM 599 O O . ALA A 1 81 ? 4.653 4.663 -11.062 1.00 80.06 81 ALA A O 1
ATOM 600 N N . LEU A 1 82 ? 5.438 5.538 -12.988 1.00 82.31 82 LEU A N 1
ATOM 601 C CA . LEU A 1 82 ? 4.156 6.092 -13.437 1.00 82.31 82 LEU A CA 1
ATOM 602 C C . LEU A 1 82 ? 3.117 4.983 -13.649 1.00 82.31 82 LEU A C 1
ATOM 604 O O . LEU A 1 82 ? 2.030 5.047 -13.085 1.00 82.31 82 LEU A O 1
ATOM 608 N N . TYR A 1 83 ? 3.492 3.934 -14.386 1.00 82.19 83 TYR A N 1
ATOM 609 C CA . TYR A 1 83 ? 2.628 2.786 -14.670 1.00 82.19 83 TYR A CA 1
ATOM 610 C C . TYR A 1 83 ? 2.225 2.042 -13.392 1.00 82.19 83 TYR A C 1
ATOM 612 O O . TYR A 1 83 ? 1.045 1.776 -13.184 1.00 82.19 83 TYR A O 1
ATOM 620 N N . SER A 1 84 ? 3.186 1.772 -12.500 1.00 82.00 84 SER A N 1
ATOM 621 C CA . SER A 1 84 ? 2.912 1.112 -11.213 1.00 82.00 84 SER A CA 1
ATOM 622 C C . SER A 1 84 ? 1.930 1.921 -10.363 1.00 82.00 84 SER A C 1
ATOM 624 O O . SER A 1 84 ? 1.012 1.367 -9.768 1.00 82.00 84 SER A O 1
ATOM 626 N N . THR A 1 85 ? 2.099 3.247 -10.327 1.00 83.75 85 THR A N 1
ATOM 627 C CA . THR A 1 85 ? 1.234 4.136 -9.536 1.00 83.75 85 THR A CA 1
ATOM 628 C C . THR A 1 85 ? -0.175 4.214 -10.120 1.00 83.75 85 THR A C 1
ATOM 630 O O . THR A 1 85 ? -1.140 4.145 -9.366 1.00 83.75 85 THR A O 1
ATOM 633 N N . ALA A 1 86 ? -0.303 4.316 -11.446 1.00 86.19 86 ALA A N 1
ATOM 634 C CA . ALA A 1 86 ? -1.596 4.381 -12.124 1.00 86.19 86 ALA A CA 1
ATOM 635 C C . ALA A 1 86 ? -2.414 3.091 -11.941 1.00 86.19 86 ALA A C 1
ATOM 637 O O . ALA A 1 86 ? -3.598 3.156 -11.608 1.00 86.19 86 ALA A O 1
ATOM 638 N N . LEU A 1 87 ? -1.779 1.924 -12.099 1.00 85.06 87 LEU A N 1
ATOM 639 C CA . LEU A 1 87 ? -2.430 0.627 -11.886 1.00 85.06 87 LEU A CA 1
ATOM 640 C C . LEU A 1 87 ? -2.854 0.440 -10.428 1.00 85.06 87 LEU A C 1
ATOM 642 O O . LEU A 1 87 ? -3.999 0.070 -10.179 1.00 85.06 87 LEU A O 1
ATOM 646 N N . ASN A 1 88 ? -1.967 0.754 -9.476 1.00 86.12 88 ASN A N 1
ATOM 647 C CA . ASN A 1 88 ? -2.285 0.658 -8.052 1.00 86.12 88 ASN A CA 1
ATOM 648 C C . ASN A 1 88 ? -3.472 1.549 -7.684 1.00 86.12 88 ASN A C 1
ATOM 650 O O . ASN A 1 88 ? -4.401 1.073 -7.044 1.00 86.12 88 ASN A O 1
ATOM 654 N N . LEU A 1 89 ? -3.464 2.817 -8.108 1.00 88.75 89 LEU A N 1
ATOM 655 C CA . LEU A 1 89 ? -4.547 3.752 -7.799 1.00 88.75 89 LEU A CA 1
ATOM 656 C C . LEU A 1 89 ? -5.883 3.281 -8.382 1.00 88.75 89 LEU A C 1
ATOM 658 O O . LEU A 1 89 ? -6.912 3.363 -7.722 1.00 88.75 89 LEU A O 1
ATOM 662 N N . THR A 1 90 ? -5.861 2.757 -9.606 1.00 90.38 90 THR A N 1
ATOM 663 C CA . THR A 1 90 ? -7.060 2.222 -10.261 1.00 90.38 90 THR A CA 1
ATOM 664 C C . THR A 1 90 ? -7.653 1.061 -9.470 1.00 90.38 90 THR A C 1
ATOM 666 O O . THR A 1 90 ? -8.845 1.052 -9.171 1.00 90.38 90 THR A O 1
ATOM 669 N N . ALA A 1 91 ? -6.815 0.092 -9.105 1.00 90.44 91 ALA A N 1
ATOM 670 C CA . ALA A 1 91 ? -7.236 -1.063 -8.330 1.00 90.44 91 ALA A CA 1
ATOM 671 C C . ALA A 1 91 ? -7.701 -0.683 -6.913 1.00 90.44 91 ALA A C 1
ATOM 673 O O . ALA A 1 91 ? -8.698 -1.232 -6.449 1.00 90.44 91 ALA A O 1
ATOM 674 N N . GLN A 1 92 ? -7.049 0.291 -6.268 1.00 91.25 92 GLN A N 1
ATOM 675 C CA . GLN A 1 92 ? -7.475 0.825 -4.971 1.00 91.25 92 GLN A CA 1
ATOM 676 C C . GLN A 1 92 ? -8.884 1.411 -5.058 1.00 91.25 92 GLN A C 1
ATOM 678 O O . GLN A 1 92 ? -9.765 0.977 -4.332 1.00 91.25 92 GLN A O 1
ATOM 683 N N . VAL A 1 93 ? -9.131 2.321 -6.007 1.00 92.25 93 VAL A N 1
ATOM 684 C CA . VAL A 1 93 ? -10.444 2.971 -6.163 1.00 92.25 93 VAL A CA 1
ATOM 685 C C . VAL A 1 93 ? -11.559 1.949 -6.389 1.00 92.25 93 VAL A C 1
ATOM 687 O O . VAL A 1 93 ? -12.606 2.040 -5.754 1.00 92.25 93 VAL A O 1
ATOM 690 N N . LEU A 1 94 ? -11.337 0.956 -7.255 1.00 91.44 94 LEU A N 1
ATOM 691 C CA . LEU A 1 94 ? -12.326 -0.097 -7.503 1.00 91.44 94 LEU A CA 1
ATOM 692 C C . LEU A 1 94 ? -12.595 -0.953 -6.259 1.00 91.44 94 LEU A C 1
ATOM 694 O O . LEU A 1 94 ? -13.747 -1.286 -5.976 1.00 91.44 94 LEU A O 1
ATOM 698 N N . THR A 1 95 ? -11.543 -1.298 -5.518 1.00 91.69 95 THR A N 1
ATOM 699 C CA . THR A 1 95 ? -11.652 -2.150 -4.328 1.00 91.69 95 THR A CA 1
ATOM 700 C C . THR A 1 95 ? -12.344 -1.408 -3.195 1.00 91.69 95 THR A C 1
ATOM 702 O O . THR A 1 95 ? -13.342 -1.906 -2.681 1.00 91.69 95 THR A O 1
ATOM 705 N N . THR A 1 96 ? -11.926 -0.176 -2.898 1.00 90.94 96 THR A N 1
ATOM 706 C CA . THR A 1 96 ? -12.548 0.664 -1.870 1.00 90.94 96 THR A CA 1
ATOM 707 C C . THR A 1 96 ? -14.018 0.933 -2.186 1.00 90.94 96 THR A C 1
ATOM 709 O O . THR A 1 96 ? -14.869 0.786 -1.319 1.00 90.94 96 THR A O 1
ATOM 712 N N . MET A 1 97 ? -14.371 1.230 -3.444 1.00 91.06 97 MET A N 1
ATOM 713 C CA . MET A 1 97 ? -15.783 1.400 -3.819 1.00 91.06 97 MET A CA 1
ATOM 714 C C . MET A 1 97 ? -16.611 0.130 -3.625 1.00 91.06 97 MET A C 1
ATOM 716 O O . MET A 1 97 ? -17.786 0.220 -3.279 1.00 91.06 97 MET A O 1
ATOM 720 N N . THR A 1 98 ? -16.013 -1.040 -3.847 1.00 91.19 98 THR A N 1
ATOM 721 C CA . THR A 1 98 ? -16.671 -2.327 -3.602 1.00 91.19 98 THR A CA 1
ATOM 722 C C . THR A 1 98 ? -16.857 -2.554 -2.102 1.00 91.19 98 THR A C 1
ATOM 724 O O . THR A 1 98 ? -17.958 -2.886 -1.669 1.00 91.19 98 THR A O 1
ATOM 727 N N . ILE A 1 99 ? -15.809 -2.323 -1.305 1.00 91.25 99 ILE A N 1
ATOM 728 C CA . ILE A 1 99 ? -15.844 -2.442 0.157 1.00 91.25 99 ILE A CA 1
ATOM 729 C C . ILE A 1 99 ? -16.925 -1.530 0.745 1.00 91.25 99 ILE A C 1
ATOM 731 O O . ILE A 1 99 ? -17.769 -2.008 1.500 1.00 91.25 99 ILE A O 1
ATOM 735 N N . ASP A 1 100 ? -16.955 -0.264 0.333 1.00 92.31 100 ASP A N 1
ATOM 736 C CA . ASP A 1 100 ? -17.902 0.741 0.818 1.00 92.31 100 ASP A CA 1
ATOM 737 C C . ASP A 1 100 ? -19.351 0.432 0.422 1.00 92.31 100 ASP A C 1
ATOM 739 O O . ASP A 1 100 ? -20.266 0.619 1.221 1.00 92.31 100 ASP A O 1
ATOM 743 N N . GLN A 1 101 ? -19.576 -0.050 -0.807 1.00 90.56 101 GLN A N 1
ATOM 744 C CA . GLN A 1 101 ? -20.914 -0.388 -1.306 1.00 90.56 101 GLN A CA 1
ATOM 745 C C . GLN A 1 101 ? -21.523 -1.573 -0.549 1.00 90.56 101 GLN A C 1
ATOM 747 O O . GLN A 1 101 ? -22.737 -1.630 -0.360 1.00 90.56 101 GLN A O 1
ATOM 752 N N . PHE A 1 102 ? -20.692 -2.540 -0.156 1.00 91.56 102 PHE A N 1
ATOM 753 C CA . PHE A 1 102 ? -21.139 -3.768 0.501 1.00 91.56 102 PHE A CA 1
ATOM 754 C C . PHE A 1 102 ? -20.902 -3.781 2.017 1.00 91.56 102 PHE A C 1
ATOM 756 O O . PHE A 1 102 ? -21.260 -4.765 2.666 1.00 91.56 102 PHE A O 1
ATOM 763 N N . GLY A 1 103 ? -20.302 -2.733 2.588 1.00 87.88 103 GLY A N 1
ATOM 764 C CA . GLY A 1 103 ? -19.959 -2.669 4.013 1.00 87.88 103 GLY A CA 1
ATOM 765 C C . GLY A 1 103 ? -18.989 -3.772 4.446 1.00 87.88 103 GLY A C 1
ATOM 766 O O . GLY A 1 103 ? -19.078 -4.288 5.564 1.00 87.88 103 GLY A O 1
ATOM 767 N N . TRP A 1 104 ? -18.094 -4.208 3.552 1.00 88.50 104 TRP A N 1
ATOM 768 C CA . TRP A 1 104 ? -17.131 -5.262 3.881 1.00 88.50 104 TRP A CA 1
ATOM 769 C C . TRP A 1 104 ? -16.257 -4.839 5.064 1.00 88.50 104 TRP A C 1
ATOM 771 O O . TRP A 1 104 ? -15.946 -3.668 5.238 1.00 88.50 104 TRP A O 1
ATOM 781 N N . PHE A 1 105 ? -15.866 -5.799 5.904 1.00 85.81 105 PHE A N 1
ATOM 782 C CA . PHE A 1 105 ? -15.112 -5.539 7.142 1.00 85.81 105 PHE A CA 1
ATOM 783 C C . PHE A 1 105 ? -15.848 -4.678 8.186 1.00 85.81 105 PHE A C 1
ATOM 785 O O . PHE A 1 105 ? -15.228 -4.226 9.145 1.00 85.81 105 PHE A O 1
ATOM 792 N N . GLY A 1 106 ? -17.167 -4.494 8.044 1.00 82.19 106 GLY A N 1
ATOM 793 C CA . GLY A 1 106 ? -17.980 -3.739 8.998 1.00 82.19 106 GLY A CA 1
ATOM 794 C C . GLY A 1 106 ? -17.806 -2.224 8.891 1.00 82.19 106 GLY A C 1
ATOM 795 O O . GLY A 1 106 ? -18.106 -1.518 9.852 1.00 82.19 106 GLY A O 1
ATOM 796 N N . VAL A 1 107 ? -17.306 -1.728 7.754 1.00 88.38 107 VAL A N 1
ATOM 797 C CA . VAL A 1 107 ? -17.284 -0.289 7.465 1.00 88.38 107 VAL A CA 1
ATOM 798 C C . VAL A 1 107 ? -18.699 0.236 7.222 1.00 88.38 107 VAL A C 1
ATOM 800 O O . VAL A 1 107 ? -19.607 -0.515 6.858 1.00 88.38 107 VAL A O 1
ATOM 803 N N . GLU A 1 108 ? -18.890 1.539 7.418 1.00 88.44 108 GLU A N 1
ATOM 804 C CA . GLU A 1 108 ? -20.149 2.202 7.077 1.00 88.44 108 GLU A CA 1
ATOM 805 C C . GLU A 1 108 ? -20.462 2.030 5.586 1.00 88.44 108 GLU A C 1
ATOM 807 O O . GLU A 1 108 ? -19.590 2.186 4.731 1.00 88.44 108 GLU A O 1
ATOM 812 N N . ILE A 1 109 ? -21.719 1.701 5.278 1.00 90.94 109 ILE A N 1
ATOM 813 C CA . ILE A 1 109 ? -22.152 1.511 3.895 1.00 90.94 109 ILE A CA 1
ATOM 814 C C . ILE A 1 109 ? -22.313 2.882 3.247 1.00 90.94 109 ILE A C 1
ATOM 816 O O . ILE A 1 109 ? -23.202 3.655 3.608 1.00 90.94 109 ILE A O 1
ATOM 820 N N . TYR A 1 110 ? -21.483 3.149 2.245 1.00 87.50 110 TYR A N 1
ATOM 821 C CA . TYR A 1 110 ? -21.617 4.313 1.384 1.00 87.50 110 TYR A CA 1
ATOM 822 C C . TYR A 1 110 ? -22.044 3.850 0.002 1.00 87.50 110 TYR A C 1
ATOM 824 O O . TYR A 1 110 ? -21.263 3.230 -0.722 1.00 87.50 110 TYR A O 1
ATOM 832 N N . GLU A 1 111 ? -23.264 4.206 -0.394 1.00 87.25 111 GLU A N 1
ATOM 833 C CA . GLU A 1 111 ? -23.772 3.837 -1.710 1.00 87.25 111 GLU A CA 1
ATOM 834 C C . GLU A 1 111 ? -22.929 4.453 -2.844 1.00 87.25 111 GLU A C 1
ATOM 836 O O . GLU A 1 111 ? -22.381 5.564 -2.756 1.00 87.25 111 GLU A O 1
ATOM 841 N N . ALA A 1 112 ? -22.816 3.712 -3.943 1.00 84.50 112 ALA A N 1
ATOM 842 C CA . ALA A 1 112 ? -22.148 4.107 -5.170 1.00 84.50 112 ALA A CA 1
ATOM 843 C C . ALA A 1 112 ? -22.995 5.152 -5.908 1.00 84.50 112 ALA A C 1
ATOM 845 O O . ALA A 1 112 ? -23.683 4.866 -6.888 1.00 84.50 112 ALA A O 1
ATOM 846 N N . SER A 1 113 ? -22.941 6.394 -5.425 1.00 92.00 113 SER A N 1
ATOM 847 C CA . SER A 1 113 ? -23.588 7.521 -6.089 1.00 92.00 113 SER A CA 1
ATOM 848 C C . SER A 1 113 ? -23.023 7.735 -7.497 1.00 92.00 113 SER A C 1
ATOM 850 O O . SER A 1 113 ? -21.869 7.402 -7.791 1.00 92.00 113 SER A O 1
ATOM 852 N N . ALA A 1 114 ? -23.819 8.362 -8.368 1.00 91.25 114 ALA A N 1
ATOM 853 C CA . ALA A 1 114 ? -23.405 8.678 -9.736 1.00 91.25 114 ALA A CA 1
ATOM 854 C C . ALA A 1 114 ? -22.058 9.428 -9.782 1.00 91.25 114 ALA A C 1
ATOM 856 O O . ALA A 1 114 ? -21.222 9.149 -10.638 1.00 91.25 114 ALA A O 1
ATOM 857 N N . TRP A 1 115 ? -21.796 10.315 -8.817 1.00 92.44 115 TRP A N 1
ATOM 858 C CA . TRP A 1 115 ? -20.533 11.051 -8.737 1.00 92.44 115 TRP A CA 1
ATOM 859 C C . TRP A 1 115 ? -19.328 10.177 -8.392 1.00 92.44 115 TRP A C 1
ATOM 861 O O . TRP A 1 115 ? -18.250 10.392 -8.947 1.00 92.44 115 TRP A O 1
ATOM 871 N N . ARG A 1 116 ? -19.495 9.164 -7.534 1.00 90.44 116 ARG A N 1
ATOM 872 C CA . ARG A 1 116 ? -18.418 8.210 -7.229 1.00 90.44 116 ARG A CA 1
ATOM 873 C C . ARG A 1 116 ? -18.083 7.357 -8.449 1.00 90.44 116 ARG A C 1
ATOM 875 O O . ARG A 1 116 ? -16.909 7.160 -8.748 1.00 90.44 116 ARG A O 1
ATOM 882 N N . LEU A 1 117 ? -19.103 6.928 -9.195 1.00 92.62 117 LEU A N 1
ATOM 883 C CA . LEU A 1 117 ? -18.923 6.189 -10.448 1.00 92.62 117 LEU A CA 1
ATOM 884 C C . LEU A 1 117 ? -18.204 7.035 -11.508 1.00 92.62 117 LEU A C 1
ATOM 886 O O . LEU A 1 117 ? -17.267 6.554 -12.142 1.00 92.62 117 LEU A O 1
ATOM 890 N N . VAL A 1 118 ? -18.578 8.310 -11.658 1.00 95.12 118 VAL A N 1
ATOM 891 C CA . VAL A 1 118 ? -17.874 9.252 -12.547 1.00 95.12 118 VAL A CA 1
ATOM 892 C C . VAL A 1 118 ? -16.415 9.426 -12.116 1.00 95.12 118 VAL A C 1
ATOM 894 O O . VAL A 1 118 ? -15.521 9.354 -12.957 1.00 95.12 118 VAL A O 1
ATOM 897 N N . GLY A 1 119 ? -16.151 9.590 -10.817 1.00 92.38 119 GLY A N 1
ATOM 898 C CA . GLY A 1 119 ? -14.789 9.673 -10.283 1.00 92.38 119 GLY A CA 1
ATOM 899 C C . GLY A 1 119 ? -13.948 8.437 -10.617 1.00 92.38 119 GLY A C 1
ATOM 900 O O . GLY A 1 119 ? -12.829 8.568 -11.114 1.00 92.38 119 GLY A O 1
ATOM 901 N N . ALA A 1 120 ? -14.503 7.237 -10.432 1.00 92.81 120 ALA A N 1
ATOM 902 C CA . ALA A 1 120 ? -13.834 5.988 -10.793 1.00 92.81 120 ALA A CA 1
ATOM 903 C C . ALA A 1 120 ? -13.541 5.889 -12.293 1.00 92.81 120 ALA A C 1
ATOM 905 O O . ALA A 1 120 ? -12.429 5.527 -12.680 1.00 92.81 120 ALA A O 1
ATOM 906 N N . LEU A 1 121 ? -14.503 6.264 -13.143 1.00 94.31 121 LEU A N 1
ATOM 907 C CA . LEU A 1 121 ? -14.323 6.293 -14.596 1.00 94.31 121 LEU A CA 1
ATOM 908 C C . LEU A 1 121 ? -13.208 7.255 -15.016 1.00 94.31 121 LEU A C 1
ATOM 910 O O . LEU A 1 121 ? -12.428 6.926 -15.910 1.00 94.31 121 LEU A O 1
ATOM 914 N N . ILE A 1 122 ? -13.089 8.413 -14.363 1.00 94.56 122 ILE A N 1
ATOM 915 C CA . ILE A 1 122 ? -12.002 9.366 -14.622 1.00 94.56 122 ILE A CA 1
ATOM 916 C C . ILE A 1 122 ? -10.649 8.750 -14.252 1.00 94.56 122 ILE A C 1
ATOM 918 O O . ILE A 1 122 ? -9.721 8.821 -15.055 1.00 94.56 122 ILE A O 1
ATOM 922 N N . VAL A 1 123 ? -10.532 8.109 -13.084 1.00 92.56 123 VAL A N 1
ATOM 923 C CA . VAL A 1 123 ? -9.287 7.444 -12.653 1.00 92.56 123 VAL A CA 1
ATOM 924 C C . VAL A 1 123 ? -8.893 6.333 -13.627 1.00 92.56 123 VAL A C 1
ATOM 926 O O . VAL A 1 123 ? -7.746 6.290 -14.073 1.00 92.56 123 VAL A O 1
ATOM 929 N N . LEU A 1 124 ? -9.849 5.487 -14.019 1.00 90.81 124 LEU A N 1
ATOM 930 C CA . LEU A 1 124 ? -9.659 4.428 -15.014 1.00 90.81 124 LEU A CA 1
ATOM 931 C C . LEU A 1 124 ? -9.186 4.988 -16.358 1.00 90.81 124 LEU A C 1
ATOM 933 O O . LEU A 1 124 ? -8.225 4.489 -16.942 1.00 90.81 124 LEU A O 1
ATOM 937 N N . SER A 1 125 ? -9.837 6.049 -16.834 1.00 91.31 125 SER A N 1
ATOM 938 C CA . SER A 1 125 ? -9.502 6.699 -18.103 1.00 91.31 125 SER A CA 1
ATOM 939 C C . SER A 1 125 ? -8.111 7.330 -18.052 1.00 91.31 125 SER A C 1
ATOM 941 O O . SER A 1 125 ? -7.321 7.160 -18.978 1.00 91.31 125 SER A O 1
ATOM 943 N N . ALA A 1 126 ? -7.772 8.008 -16.954 1.00 89.19 126 ALA A N 1
ATOM 944 C CA . ALA A 1 126 ? -6.452 8.591 -16.742 1.00 89.19 126 ALA A CA 1
ATOM 945 C C . ALA A 1 126 ? -5.358 7.516 -16.696 1.00 89.19 126 ALA A C 1
ATOM 947 O O . ALA A 1 126 ? -4.303 7.690 -17.305 1.00 89.19 126 ALA A O 1
ATOM 948 N N . ALA A 1 127 ? -5.612 6.385 -16.032 1.00 87.81 127 ALA A N 1
ATOM 949 C CA . ALA A 1 127 ? -4.687 5.260 -16.006 1.00 87.81 127 ALA A CA 1
ATOM 950 C C . ALA A 1 127 ? -4.515 4.636 -17.397 1.00 87.81 127 ALA A C 1
ATOM 952 O O . ALA A 1 127 ? -3.381 4.416 -17.820 1.00 87.81 127 ALA A O 1
ATOM 953 N N . LEU A 1 128 ? -5.605 4.426 -18.142 1.00 86.12 128 LEU A N 1
ATOM 954 C CA . LEU A 1 128 ? -5.552 3.928 -19.517 1.00 86.12 128 LEU A CA 1
ATOM 955 C C . LEU A 1 128 ? -4.735 4.867 -20.413 1.00 86.12 128 LEU A C 1
ATOM 957 O O . LEU A 1 128 ? -3.849 4.413 -21.131 1.00 86.12 128 LEU A O 1
ATOM 961 N N . LEU A 1 129 ? -4.974 6.177 -20.328 1.00 86.06 129 LEU A N 1
ATOM 962 C CA . LEU A 1 129 ? -4.219 7.182 -21.077 1.00 86.06 129 LEU A CA 1
ATOM 963 C C . LEU A 1 129 ? -2.744 7.221 -20.669 1.00 86.06 129 LEU A C 1
ATOM 965 O O . LEU A 1 129 ? -1.882 7.315 -21.537 1.00 86.06 129 LEU A O 1
ATOM 969 N N . ALA A 1 130 ? -2.426 7.110 -19.380 1.00 82.56 130 ALA A N 1
ATOM 970 C CA . ALA A 1 130 ? -1.042 7.056 -18.913 1.00 82.56 130 ALA A CA 1
ATOM 971 C C . ALA A 1 130 ? -0.320 5.795 -19.418 1.00 82.56 130 ALA A C 1
ATOM 973 O O . ALA A 1 130 ? 0.858 5.859 -19.773 1.00 82.56 130 ALA A O 1
ATOM 974 N N . VAL A 1 131 ? -1.030 4.663 -19.480 1.00 77.00 131 VAL A N 1
ATOM 975 C CA . VAL A 1 131 ? -0.480 3.377 -19.922 1.00 77.00 131 VAL A CA 1
ATOM 976 C C . VAL A 1 131 ? -0.319 3.323 -21.447 1.00 77.00 131 VAL A C 1
ATOM 978 O O . VAL A 1 131 ? 0.722 2.898 -21.942 1.00 77.00 131 VAL A O 1
ATOM 981 N N . VAL A 1 132 ? -1.327 3.768 -22.200 1.00 77.50 132 VAL A N 1
ATOM 982 C CA . VAL A 1 132 ? -1.365 3.695 -23.672 1.00 77.50 132 VAL A CA 1
ATOM 983 C C . VAL A 1 132 ? -0.663 4.893 -24.323 1.00 77.50 132 VAL A C 1
ATOM 985 O O . VAL A 1 132 ? 0.009 4.742 -25.339 1.00 77.50 132 VAL A O 1
ATOM 988 N N . GLY A 1 133 ? -0.774 6.089 -23.744 1.00 67.62 133 GLY A N 1
ATOM 989 C CA . GLY A 1 133 ? -0.184 7.325 -24.272 1.00 67.62 133 GLY A CA 1
ATOM 990 C C . GLY A 1 133 ? 1.294 7.527 -23.914 1.00 67.62 133 GLY A C 1
ATOM 991 O O . GLY A 1 133 ? 1.997 8.273 -24.592 1.00 67.62 133 GLY A O 1
ATOM 992 N N . GLY A 1 134 ? 1.805 6.836 -22.889 1.00 61.69 134 GLY A N 1
ATOM 993 C CA . GLY A 1 134 ? 3.182 6.957 -22.388 1.00 61.69 134 GLY A CA 1
ATOM 994 C C . GLY A 1 134 ? 4.271 6.257 -23.219 1.00 61.69 134 GLY A C 1
ATOM 995 O O . GLY A 1 134 ? 5.375 6.047 -22.711 1.00 61.69 134 GLY A O 1
ATOM 996 N N . TYR A 1 135 ? 3.999 5.899 -24.480 1.00 53.62 135 TYR A N 1
ATOM 997 C CA . TYR A 1 135 ? 4.806 5.017 -25.348 1.00 53.62 135 TYR A CA 1
ATOM 998 C C . TYR A 1 135 ? 6.205 5.530 -25.764 1.00 53.62 135 TYR A C 1
ATOM 1000 O O . TYR A 1 135 ? 6.824 4.986 -26.677 1.00 53.62 135 TYR A O 1
ATOM 1008 N N . ARG A 1 136 ? 6.762 6.544 -25.094 1.00 56.00 136 ARG A N 1
ATOM 1009 C CA . ARG A 1 136 ? 8.150 6.992 -25.297 1.00 56.00 136 ARG A CA 1
ATOM 1010 C C . ARG A 1 136 ? 9.050 6.510 -24.161 1.00 56.00 136 ARG A C 1
ATOM 1012 O O . ARG A 1 136 ? 9.591 7.308 -23.401 1.00 56.00 136 ARG A O 1
ATOM 1019 N N . ARG A 1 137 ? 9.241 5.192 -24.047 1.00 57.09 137 ARG A N 1
ATOM 1020 C CA . ARG A 1 137 ? 10.420 4.668 -23.339 1.00 57.09 137 ARG A CA 1
ATOM 1021 C C . ARG A 1 137 ? 11.652 4.929 -24.219 1.00 57.09 137 ARG A C 1
ATOM 1023 O O . ARG A 1 137 ? 11.625 4.526 -25.383 1.00 57.09 137 ARG A O 1
ATOM 1030 N N . PRO A 1 138 ? 12.733 5.552 -23.716 1.00 49.31 138 PRO A N 1
ATOM 1031 C CA . PRO A 1 138 ? 14.035 5.442 -24.361 1.00 49.31 138 PRO A CA 1
ATOM 1032 C C . PRO A 1 138 ? 14.373 3.950 -24.425 1.00 49.31 138 PRO A C 1
ATOM 1034 O O . PRO A 1 138 ? 14.383 3.268 -23.401 1.00 49.31 138 PRO A O 1
ATOM 1037 N N . ARG A 1 139 ? 14.525 3.433 -25.642 1.00 51.59 139 ARG A N 1
ATOM 1038 C CA . ARG A 1 139 ? 14.787 2.026 -25.945 1.00 51.59 139 ARG A CA 1
ATOM 1039 C C . ARG A 1 139 ? 16.121 1.621 -25.298 1.00 51.59 139 ARG A C 1
ATOM 1041 O O . ARG A 1 139 ? 17.176 1.944 -25.823 1.00 51.59 139 ARG A O 1
ATOM 1048 N N . LEU A 1 140 ? 16.066 0.958 -24.145 1.00 55.34 140 LEU A N 1
ATOM 1049 C CA . LEU A 1 140 ? 17.127 0.062 -23.683 1.00 55.34 140 LEU A CA 1
ATOM 1050 C C . LEU A 1 140 ? 16.699 -1.339 -24.129 1.00 55.34 140 LEU A C 1
ATOM 1052 O O . LEU A 1 140 ? 15.525 -1.669 -23.966 1.00 55.34 140 LEU A O 1
ATOM 1056 N N . ASP A 1 141 ? 17.607 -2.109 -24.731 1.00 53.03 141 ASP A N 1
ATOM 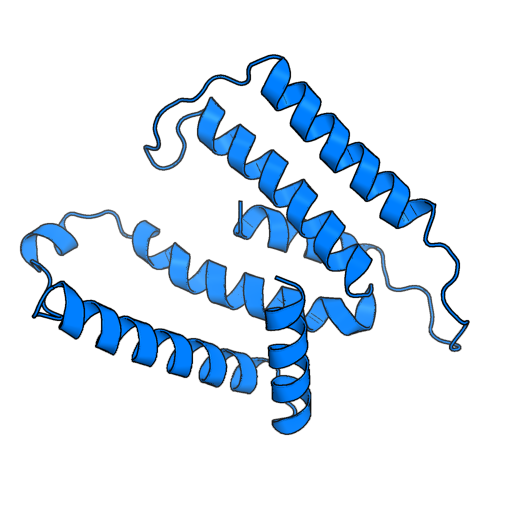1057 C CA . ASP A 1 141 ? 17.402 -3.413 -25.392 1.00 53.03 141 ASP A CA 1
ATOM 1058 C C . ASP A 1 141 ? 16.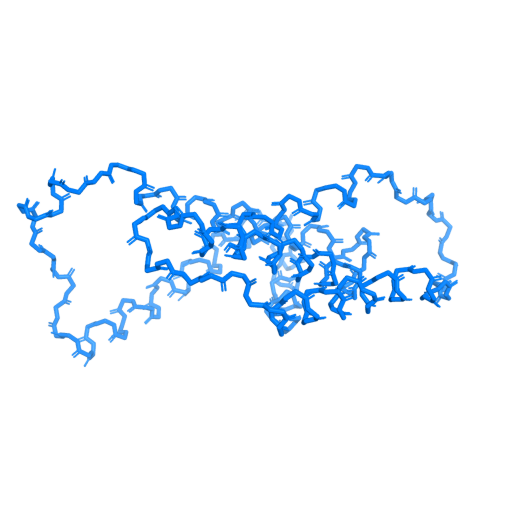925 -4.541 -24.450 1.00 53.03 141 ASP A C 1
ATOM 1060 O O . ASP A 1 141 ? 17.534 -5.602 -24.335 1.00 53.03 141 ASP A O 1
ATOM 1064 N N . HIS A 1 142 ? 15.857 -4.318 -23.694 1.00 57.56 142 HIS A N 1
ATOM 1065 C CA . HIS A 1 142 ? 15.254 -5.291 -22.793 1.00 57.56 142 HIS A CA 1
ATOM 1066 C C . HIS A 1 142 ? 13.876 -5.654 -23.335 1.00 57.56 142 HIS A C 1
ATOM 1068 O O . HIS A 1 142 ? 13.085 -4.779 -23.698 1.00 57.56 142 HIS A O 1
ATOM 1074 N N . ALA A 1 143 ? 13.606 -6.959 -23.412 1.00 62.66 143 ALA A N 1
ATOM 1075 C CA . ALA A 1 143 ? 12.319 -7.492 -23.836 1.00 62.66 143 ALA A CA 1
ATOM 1076 C C . ALA A 1 143 ? 11.172 -6.824 -23.058 1.00 62.66 143 ALA A C 1
ATOM 1078 O O . ALA A 1 143 ? 11.302 -6.534 -21.865 1.00 62.66 143 ALA A O 1
ATOM 1079 N N . SER A 1 144 ? 10.046 -6.577 -23.733 1.00 66.62 144 SER A N 1
ATOM 1080 C CA . SER A 1 144 ? 8.843 -6.048 -23.089 1.00 66.62 144 SER A CA 1
ATOM 1081 C C . SER A 1 144 ? 8.484 -6.915 -21.873 1.00 66.62 144 SER A C 1
ATOM 1083 O O . SER A 1 144 ? 8.430 -8.140 -22.023 1.00 66.62 144 SER A O 1
ATOM 1085 N N . PRO A 1 145 ? 8.247 -6.325 -20.686 1.00 71.56 145 PRO A N 1
ATOM 1086 C CA . PRO A 1 145 ? 7.912 -7.102 -19.502 1.00 71.56 145 PRO A CA 1
ATOM 1087 C C . PRO A 1 145 ? 6.652 -7.932 -19.752 1.00 71.56 145 PRO A C 1
ATOM 1089 O O . PRO A 1 145 ? 5.711 -7.477 -20.404 1.00 71.56 145 PRO A O 1
ATOM 1092 N N . SER A 1 146 ? 6.642 -9.164 -19.243 1.00 83.56 146 SER A N 1
ATOM 1093 C CA . SER A 1 146 ? 5.511 -10.072 -19.414 1.00 83.56 146 SER A CA 1
ATOM 1094 C C . SER A 1 146 ? 4.222 -9.483 -18.809 1.00 83.56 146 SER A C 1
ATOM 1096 O O . SER A 1 146 ? 4.283 -8.813 -17.771 1.00 83.56 146 SER A O 1
ATOM 1098 N N . PRO A 1 147 ? 3.040 -9.761 -19.401 1.00 81.94 147 PRO A N 1
ATOM 1099 C CA . PRO A 1 147 ? 1.749 -9.236 -18.935 1.00 81.94 147 PRO A CA 1
ATOM 1100 C C . PRO A 1 147 ? 1.456 -9.488 -17.450 1.00 81.94 147 PRO A C 1
ATOM 1102 O O . PRO A 1 147 ? 0.759 -8.707 -16.806 1.00 81.94 147 PRO A O 1
ATOM 1105 N N . ILE A 1 148 ? 2.037 -10.550 -16.883 1.00 85.56 148 ILE A N 1
ATOM 1106 C CA . ILE A 1 148 ? 1.885 -10.918 -15.474 1.00 85.56 148 ILE A CA 1
ATOM 1107 C C . ILE A 1 148 ? 2.282 -9.784 -14.519 1.00 85.56 148 ILE A C 1
ATOM 1109 O O . ILE A 1 148 ? 1.648 -9.618 -13.486 1.00 85.56 148 ILE A O 1
ATOM 1113 N N . TRP A 1 149 ? 3.260 -8.946 -14.871 1.00 83.56 149 TRP A N 1
ATOM 1114 C CA . TRP A 1 149 ? 3.693 -7.842 -14.009 1.00 83.56 149 TRP A CA 1
ATOM 1115 C C . TRP A 1 149 ? 2.651 -6.728 -13.894 1.00 83.56 149 TRP A C 1
ATOM 1117 O O . TRP A 1 149 ? 2.555 -6.080 -12.854 1.00 83.56 149 TRP A O 1
ATOM 1127 N N . TYR A 1 150 ? 1.825 -6.540 -14.923 1.00 82.12 150 TYR A N 1
ATOM 1128 C CA . TYR A 1 150 ? 0.697 -5.612 -14.870 1.00 82.12 150 TYR A CA 1
ATOM 1129 C C . TYR A 1 150 ? -0.413 -6.155 -13.959 1.00 82.12 150 TYR A C 1
ATOM 1131 O O . TYR A 1 150 ? -0.968 -5.404 -13.159 1.00 82.12 150 TYR A O 1
ATOM 1139 N N . LEU A 1 151 ? -0.673 -7.468 -14.015 1.00 84.88 151 LEU A N 1
ATOM 1140 C CA . LEU A 1 151 ? -1.615 -8.147 -13.115 1.00 84.88 151 LEU A CA 1
ATOM 1141 C C . LEU A 1 151 ? -1.141 -8.106 -11.658 1.00 84.88 151 LEU A C 1
ATOM 1143 O O . LEU A 1 151 ? -1.937 -7.854 -10.761 1.00 84.88 151 LEU A O 1
ATOM 1147 N N . VAL A 1 152 ? 0.161 -8.290 -11.424 1.00 84.56 152 VAL A N 1
ATOM 1148 C CA . VAL A 1 152 ? 0.771 -8.153 -10.095 1.00 84.56 152 VAL A CA 1
ATOM 1149 C C . VAL A 1 152 ? 0.597 -6.726 -9.564 1.00 84.56 152 VAL A C 1
ATOM 1151 O O . VAL A 1 152 ? 0.242 -6.558 -8.403 1.00 84.56 152 VAL A O 1
ATOM 1154 N N . GLY A 1 153 ? 0.769 -5.701 -10.407 1.00 81.88 153 GLY A N 1
ATOM 1155 C CA . GLY A 1 153 ? 0.464 -4.313 -10.042 1.00 81.88 153 GLY A CA 1
ATOM 1156 C C . GLY A 1 153 ? -0.996 -4.107 -9.636 1.00 81.88 153 GLY A C 1
ATOM 1157 O O . GLY A 1 153 ? -1.267 -3.535 -8.588 1.00 81.88 153 GLY A O 1
ATOM 1158 N N . LEU A 1 154 ? -1.949 -4.639 -10.403 1.00 84.19 154 LEU A N 1
ATOM 1159 C CA . LEU A 1 154 ? -3.365 -4.579 -10.022 1.00 84.19 154 LEU A CA 1
ATOM 1160 C C . LEU A 1 154 ? -3.633 -5.287 -8.687 1.00 84.19 154 LEU A C 1
ATOM 1162 O O . LEU A 1 154 ? -4.296 -4.718 -7.827 1.00 84.19 154 LEU A O 1
ATOM 1166 N N . GLY A 1 155 ? -3.071 -6.481 -8.481 1.00 85.19 155 GLY A N 1
ATOM 1167 C CA . GLY A 1 155 ? -3.220 -7.230 -7.231 1.00 85.19 155 GLY A CA 1
ATOM 1168 C C . GLY A 1 155 ? -2.711 -6.460 -6.011 1.00 85.19 155 GLY A C 1
ATOM 1169 O O . GLY A 1 155 ? -3.370 -6.438 -4.977 1.00 85.19 155 GLY A O 1
ATOM 1170 N N . VAL A 1 156 ? -1.585 -5.754 -6.146 1.00 82.94 156 VAL A N 1
ATOM 1171 C CA . VAL A 1 156 ? -1.072 -4.866 -5.092 1.00 82.94 156 VAL A CA 1
ATOM 1172 C C . VAL A 1 156 ? -2.051 -3.745 -4.783 1.00 82.94 156 VAL A C 1
ATOM 1174 O O . VAL A 1 156 ? -2.299 -3.470 -3.613 1.00 82.94 156 VAL A O 1
ATOM 1177 N N . GLY A 1 157 ? -2.606 -3.096 -5.807 1.00 80.69 157 GLY A N 1
ATOM 1178 C CA . GLY A 1 157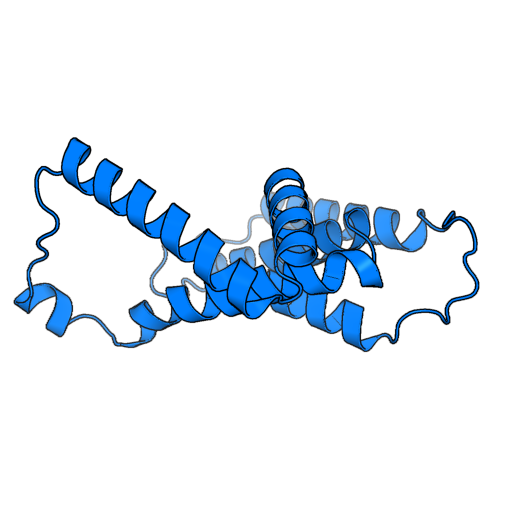 ? -3.608 -2.056 -5.602 1.00 80.69 157 GLY A CA 1
ATOM 1179 C C . GLY A 1 157 ? -4.866 -2.577 -4.904 1.00 80.69 157 GLY A C 1
ATOM 1180 O O . GLY A 1 157 ? -5.351 -1.905 -4.004 1.00 80.69 157 GLY A O 1
ATOM 1181 N N . ILE A 1 158 ? -5.328 -3.788 -5.236 1.00 85.31 158 ILE A N 1
ATOM 1182 C CA . ILE A 1 158 ? -6.464 -4.435 -4.555 1.00 85.31 158 ILE A CA 1
ATOM 1183 C C . ILE A 1 158 ? -6.141 -4.673 -3.079 1.00 85.31 158 ILE A C 1
ATOM 1185 O O . ILE A 1 158 ? -6.951 -4.389 -2.214 1.00 85.31 158 ILE A O 1
ATOM 11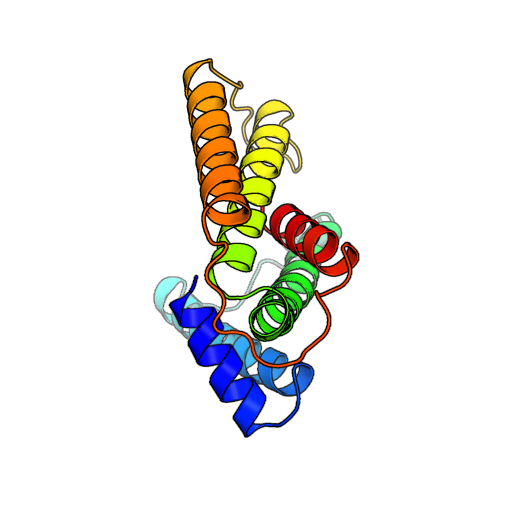89 N N . CYS A 1 159 ? -4.933 -5.138 -2.765 1.00 83.12 159 CYS A N 1
ATOM 1190 C CA . CYS A 1 159 ? -4.501 -5.325 -1.380 1.00 83.12 159 CYS A CA 1
ATOM 1191 C C . CYS A 1 159 ? -4.429 -4.022 -0.559 1.00 83.12 159 CYS A C 1
ATOM 1193 O O . CYS A 1 159 ? -4.419 -4.086 0.666 1.00 83.12 159 CYS A O 1
ATOM 1195 N N . PHE A 1 160 ? -4.312 -2.862 -1.212 1.00 75.94 160 PHE A N 1
ATOM 1196 C CA . PHE A 1 160 ? -4.243 -1.554 -0.553 1.00 75.94 160 PHE A CA 1
ATOM 1197 C C . PHE A 1 160 ? -5.588 -0.820 -0.463 1.00 75.94 160 PHE A C 1
ATOM 1199 O O . PHE A 1 160 ? -5.651 0.165 0.273 1.00 75.94 160 PHE A O 1
ATOM 1206 N N . GLY A 1 161 ? -6.575 -1.200 -1.278 1.00 69.38 161 GLY A N 1
ATOM 1207 C CA . GLY A 1 161 ? -7.870 -0.522 -1.380 1.00 69.38 161 GLY A CA 1
ATOM 1208 C C . GLY A 1 161 ? -8.901 -1.106 -0.440 1.00 69.38 161 GLY A C 1
ATOM 1209 O O . GLY A 1 161 ? -9.759 -0.307 -0.011 1.00 69.38 161 GLY A O 1
#

Radius of gyration: 18.84 Å; chains: 1; bounding box: 46×24×53 Å